Protein AF-A0A540KX93-F1 (afdb_monomer)

Structure (mmCIF, N/CA/C/O backbone):
data_AF-A0A540KX93-F1
#
_entry.id   AF-A0A540KX93-F1
#
loop_
_atom_site.group_PDB
_atom_site.id
_atom_site.type_symbol
_atom_site.label_atom_id
_atom_site.label_alt_id
_atom_site.label_comp_id
_atom_site.label_asym_id
_atom_site.label_entity_id
_atom_site.label_seq_id
_atom_site.pdbx_PDB_ins_code
_atom_site.Cartn_x
_atom_site.Cartn_y
_atom_site.Cartn_z
_atom_site.occupancy
_atom_site.B_iso_or_equiv
_atom_site.auth_seq_id
_atom_site.auth_comp_id
_atom_site.auth_asym_id
_atom_site.auth_atom_id
_atom_site.pdbx_PDB_model_num
ATOM 1 N N . MET A 1 1 ? 4.504 -2.813 11.043 1.00 60.38 1 MET A N 1
ATOM 2 C CA . MET A 1 1 ? 4.434 -1.355 11.320 1.00 60.38 1 MET A CA 1
ATOM 3 C C . MET A 1 1 ? 4.872 -0.937 12.728 1.00 60.38 1 MET A C 1
ATOM 5 O O . MET A 1 1 ? 5.355 0.173 12.864 1.00 60.38 1 MET A O 1
ATOM 9 N N . ARG A 1 2 ? 4.748 -1.765 13.782 1.00 57.59 2 ARG A N 1
ATOM 10 C CA . ARG A 1 2 ? 5.177 -1.377 15.150 1.00 57.59 2 ARG A CA 1
ATOM 11 C C . ARG A 1 2 ? 6.695 -1.444 15.397 1.00 57.59 2 ARG A C 1
ATOM 13 O O . ARG A 1 2 ? 7.155 -0.937 16.405 1.00 57.59 2 ARG A O 1
ATOM 20 N N . GLN A 1 3 ? 7.444 -2.074 14.492 1.00 59.44 3 GLN A N 1
ATOM 21 C CA . GLN A 1 3 ? 8.893 -2.293 14.592 1.00 59.44 3 GLN A CA 1
ATOM 22 C C . GLN A 1 3 ? 9.713 -1.350 13.693 1.00 59.44 3 GLN A C 1
ATOM 24 O O . GLN A 1 3 ? 10.919 -1.522 13.595 1.00 59.44 3 GLN A O 1
ATOM 29 N N . CYS A 1 4 ? 9.092 -0.353 13.040 1.00 64.62 4 CYS A N 1
ATOM 30 C CA . CYS A 1 4 ? 9.847 0.716 12.380 1.00 64.62 4 CYS A CA 1
ATOM 31 C C . CYS A 1 4 ? 10.400 1.652 13.466 1.00 64.62 4 CYS A C 1
ATOM 33 O O . CYS A 1 4 ? 9.611 2.386 14.061 1.00 64.62 4 CYS A O 1
ATOM 35 N N . PRO A 1 5 ? 11.720 1.675 13.726 1.00 57.06 5 PRO A N 1
ATOM 36 C CA . PRO A 1 5 ? 12.281 2.320 14.920 1.00 57.06 5 PRO A CA 1
ATOM 37 C C . PRO A 1 5 ? 12.123 3.845 14.952 1.00 57.06 5 PRO A C 1
ATOM 39 O O . PRO A 1 5 ? 12.374 4.473 15.972 1.00 57.06 5 PRO A O 1
ATOM 42 N N . ARG A 1 6 ? 11.747 4.451 13.819 1.00 59.22 6 ARG A N 1
ATOM 43 C CA . ARG A 1 6 ? 11.741 5.904 13.606 1.00 59.22 6 ARG A CA 1
ATOM 44 C C . ARG A 1 6 ? 10.355 6.550 13.605 1.00 59.22 6 ARG A C 1
ATOM 46 O O . ARG A 1 6 ? 10.266 7.752 13.388 1.00 59.22 6 ARG A O 1
ATOM 53 N N . LEU A 1 7 ? 9.293 5.774 13.818 1.00 69.06 7 LEU A N 1
ATOM 54 C CA . LEU A 1 7 ? 7.913 6.262 13.853 1.00 69.06 7 LEU A CA 1
ATOM 55 C C . LEU A 1 7 ? 7.234 5.744 15.121 1.00 69.06 7 LEU A C 1
ATOM 57 O O . LEU A 1 7 ? 6.776 4.600 15.172 1.00 69.06 7 LEU A O 1
ATOM 61 N N . GLU A 1 8 ? 7.153 6.590 16.149 1.00 73.44 8 GLU A N 1
ATOM 62 C CA . GLU A 1 8 ? 6.277 6.322 17.287 1.00 73.44 8 GLU A CA 1
ATOM 63 C C . GLU A 1 8 ? 4.822 6.450 16.835 1.00 73.44 8 GLU A C 1
ATOM 65 O O . GLU A 1 8 ? 4.239 7.529 16.773 1.00 73.44 8 GLU A O 1
ATOM 70 N N . MET A 1 9 ? 4.234 5.316 16.462 1.00 79.44 9 MET A N 1
ATOM 71 C CA . MET A 1 9 ? 2.825 5.266 16.102 1.00 79.44 9 MET A CA 1
ATOM 72 C C . MET A 1 9 ? 1.955 5.464 17.348 1.00 79.44 9 MET A C 1
ATOM 74 O O . MET A 1 9 ? 2.195 4.782 18.355 1.00 79.44 9 MET A O 1
ATOM 78 N N . PRO A 1 10 ? 0.887 6.280 17.269 1.00 87.25 10 PRO A N 1
ATOM 79 C CA . PRO A 1 10 ? -0.028 6.467 18.382 1.00 87.25 10 PRO A CA 1
ATOM 80 C C . PRO A 1 10 ? -0.584 5.124 18.873 1.00 87.25 10 PRO A C 1
ATOM 82 O O . PRO A 1 10 ? -0.803 4.162 18.112 1.00 87.25 10 PRO A O 1
ATOM 85 N N . ARG A 1 11 ? -0.758 5.039 20.193 1.00 88.75 11 ARG A N 1
ATOM 86 C CA . ARG A 1 11 ? -1.346 3.881 20.863 1.00 88.75 11 ARG A CA 1
ATOM 87 C C . ARG A 1 11 ? -2.799 4.196 21.174 1.00 88.75 11 ARG A C 1
ATOM 89 O O . ARG A 1 11 ? -3.074 5.118 21.925 1.00 88.75 11 ARG A O 1
ATOM 96 N N . PHE A 1 12 ? -3.701 3.387 20.635 1.00 92.62 12 PHE A N 1
ATOM 97 C CA . PHE A 1 12 ? -5.112 3.458 20.990 1.00 92.62 12 PHE A CA 1
ATOM 98 C C . PHE A 1 12 ? -5.329 2.984 22.429 1.00 92.62 12 PHE A C 1
ATOM 100 O O . PHE A 1 12 ? -4.820 1.923 22.829 1.00 92.62 12 PHE A O 1
ATOM 107 N N . SER A 1 13 ? -6.124 3.743 23.173 1.00 95.31 13 SER A N 1
ATOM 108 C CA . SER A 1 13 ? -6.693 3.347 24.456 1.00 95.31 13 SER A CA 1
ATOM 109 C C . SER A 1 13 ? -7.619 2.130 24.296 1.00 95.31 13 SER A C 1
ATOM 111 O O . SER A 1 13 ? -8.075 1.819 23.189 1.00 95.31 13 SER A O 1
ATOM 113 N N . PRO A 1 14 ? -7.931 1.407 25.386 1.00 96.38 14 PRO A N 1
ATOM 114 C CA . PRO A 1 14 ? -8.884 0.300 25.334 1.00 96.38 14 PRO A CA 1
ATOM 115 C C . PRO A 1 14 ? -10.252 0.708 24.772 1.00 96.38 14 PRO A C 1
ATOM 117 O O . PRO A 1 14 ? -10.835 -0.048 23.998 1.00 96.38 14 PRO A O 1
ATOM 120 N N . LYS A 1 15 ? -10.732 1.917 25.100 1.00 95.88 15 LYS A N 1
ATOM 121 C CA . LYS A 1 15 ? -12.039 2.400 24.643 1.00 95.88 15 LYS A CA 1
ATOM 122 C C . LYS A 1 15 ? -12.063 2.686 23.144 1.00 95.88 15 LYS A C 1
ATOM 124 O O . LYS A 1 15 ? -12.998 2.289 22.459 1.00 95.88 15 LYS A O 1
ATOM 129 N N . GLU A 1 16 ? -11.018 3.320 22.621 1.00 96.06 16 GLU A N 1
ATOM 130 C CA . GLU A 1 16 ? -10.893 3.574 21.180 1.00 96.06 16 GLU A CA 1
ATOM 131 C C . GLU A 1 16 ? -10.806 2.267 20.387 1.00 96.06 16 GLU A C 1
ATOM 133 O O . GLU A 1 16 ? -11.417 2.143 19.331 1.00 96.06 16 GLU A O 1
ATOM 138 N N . LYS A 1 17 ? -10.106 1.252 20.913 1.00 95.06 17 LYS A N 1
ATOM 139 C CA . LYS A 1 17 ? -10.059 -0.075 20.278 1.00 95.06 17 LYS A CA 1
ATOM 140 C C . LYS A 1 17 ? -11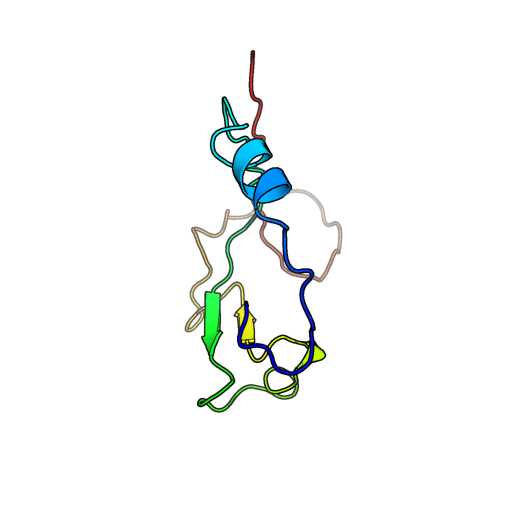.432 -0.732 20.204 1.00 95.06 17 LYS A C 1
ATOM 142 O O . LYS A 1 17 ? -11.726 -1.378 19.207 1.00 95.06 17 LYS A O 1
ATOM 147 N N . GLU A 1 18 ? -12.243 -0.597 21.250 1.00 95.50 18 GLU A N 1
ATOM 148 C CA . GLU A 1 18 ? -13.609 -1.123 21.266 1.00 95.50 18 GLU A CA 1
ATOM 149 C C . GLU A 1 18 ? -14.482 -0.431 20.214 1.00 95.50 18 GLU A C 1
ATOM 151 O O . GLU A 1 18 ? -15.187 -1.117 19.484 1.00 95.50 18 GLU A O 1
ATOM 156 N N . LEU A 1 19 ? -14.376 0.897 20.091 1.00 94.62 19 LEU A N 1
ATOM 157 C CA . LEU A 1 19 ? -15.118 1.678 19.096 1.00 94.62 19 LEU A CA 1
ATOM 158 C C . LEU A 1 19 ? -14.722 1.341 17.654 1.00 94.62 19 LEU A C 1
ATOM 160 O O . LEU A 1 19 ? -15.583 1.291 16.787 1.00 94.62 19 LEU A O 1
ATOM 164 N N . LEU A 1 20 ? -13.432 1.118 17.395 1.00 93.88 20 LEU A N 1
ATOM 165 C CA . LEU A 1 20 ? -12.921 0.806 16.054 1.00 93.88 20 LEU A CA 1
ATOM 166 C C . LEU A 1 20 ? -13.157 -0.655 15.648 1.00 93.88 20 LEU A C 1
ATOM 168 O O . LEU A 1 20 ? -13.129 -0.999 14.465 1.00 93.88 20 LEU A O 1
ATOM 172 N N . ARG A 1 21 ? -13.329 -1.559 16.616 1.00 92.69 21 ARG A N 1
ATOM 173 C CA . ARG A 1 21 ? -13.488 -2.985 16.330 1.00 92.69 21 ARG A CA 1
ATOM 174 C C . ARG A 1 21 ? -14.894 -3.249 15.797 1.00 92.69 21 ARG A C 1
ATOM 176 O O . ARG A 1 21 ? -15.859 -3.203 16.548 1.00 92.69 21 ARG A O 1
ATOM 183 N N . GLY A 1 22 ? -14.978 -3.627 14.523 1.00 90.75 22 GLY A N 1
ATOM 184 C CA . GLY A 1 22 ? -16.247 -3.967 13.874 1.00 90.75 22 GLY A CA 1
ATOM 185 C C . GLY A 1 22 ? -17.040 -2.754 13.388 1.00 90.75 22 GLY A C 1
ATOM 186 O O . GLY A 1 22 ? -18.206 -2.900 13.058 1.00 90.75 22 GLY A O 1
ATOM 187 N N . SER A 1 23 ? -16.423 -1.571 13.313 1.00 94.88 23 SER A N 1
ATOM 188 C CA . SER A 1 23 ? -17.068 -0.339 12.842 1.00 94.88 23 SER A CA 1
ATOM 189 C C . SER A 1 23 ? -17.104 -0.206 11.309 1.00 94.88 23 SER A C 1
ATOM 191 O O . SER A 1 23 ? -17.039 0.910 10.797 1.00 94.88 23 SER A O 1
ATOM 193 N N . ILE A 1 24 ? -17.086 -1.318 10.568 1.00 93.75 24 ILE A N 1
ATOM 194 C CA . ILE A 1 24 ? -16.998 -1.332 9.101 1.00 93.75 24 ILE A CA 1
ATOM 195 C C . ILE A 1 24 ? -18.059 -2.284 8.554 1.00 93.75 24 ILE A C 1
ATOM 197 O O . ILE A 1 24 ? -17.980 -3.486 8.797 1.00 93.75 24 ILE A O 1
ATOM 201 N N . ASP A 1 25 ? -18.989 -1.745 7.766 1.00 92.69 25 ASP A N 1
ATOM 202 C CA . ASP A 1 25 ? -20.036 -2.522 7.090 1.00 92.69 25 ASP A CA 1
ATOM 203 C C . ASP A 1 25 ? -19.586 -3.029 5.707 1.00 92.69 25 ASP A C 1
ATOM 205 O O . ASP A 1 25 ? -19.946 -4.126 5.286 1.00 92.69 25 ASP A O 1
ATOM 209 N N . PHE A 1 26 ? -18.759 -2.253 4.997 1.00 94.88 26 PHE A N 1
ATOM 210 C CA . PHE A 1 26 ? -18.164 -2.622 3.709 1.00 94.88 26 PHE A CA 1
ATOM 211 C C . PHE A 1 26 ? -16.812 -1.929 3.498 1.00 94.88 26 PHE A C 1
ATOM 213 O O . PHE A 1 26 ? -16.505 -0.917 4.128 1.00 94.88 26 PHE A O 1
ATOM 220 N N . ILE A 1 27 ? -15.999 -2.463 2.583 1.00 93.50 27 ILE A N 1
ATOM 221 C CA . ILE A 1 27 ? -14.692 -1.901 2.219 1.00 93.50 27 ILE A CA 1
ATOM 222 C C . ILE A 1 27 ? -14.685 -1.613 0.719 1.00 93.50 27 ILE A C 1
ATOM 224 O O . ILE A 1 27 ? -14.742 -2.531 -0.096 1.00 93.50 27 ILE A O 1
ATOM 228 N N . GLY A 1 28 ? -14.586 -0.336 0.354 1.00 93.31 28 GLY A N 1
ATOM 229 C CA . GLY A 1 28 ? -14.283 0.079 -1.014 1.00 93.31 28 GLY A CA 1
ATOM 230 C C . GLY A 1 28 ? -12.773 0.089 -1.241 1.00 93.31 28 GLY A C 1
ATOM 231 O O . GLY A 1 28 ? -12.042 0.739 -0.493 1.00 93.31 28 GLY A O 1
ATOM 232 N N . LEU A 1 29 ? -12.296 -0.621 -2.265 1.00 93.12 29 LEU A N 1
ATOM 2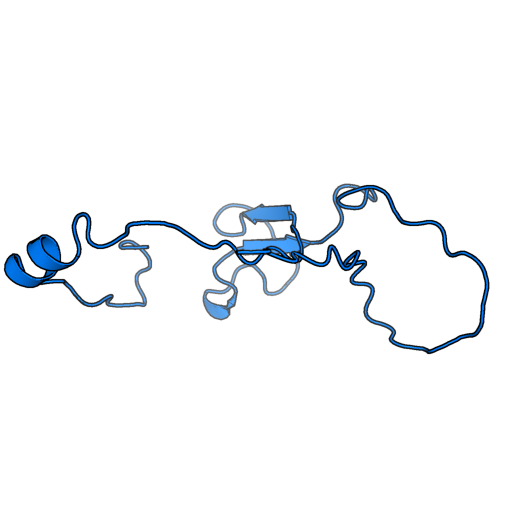33 C CA . LEU A 1 29 ? -10.883 -0.642 -2.646 1.00 93.12 29 LEU A CA 1
ATOM 234 C C . LEU A 1 29 ? -10.677 0.160 -3.931 1.00 93.12 29 LEU A C 1
ATOM 236 O O . LEU A 1 29 ? -11.199 -0.197 -4.984 1.00 93.12 29 LEU A O 1
ATOM 240 N N . ASN A 1 30 ? -9.865 1.212 -3.850 1.00 89.06 30 ASN A N 1
ATOM 241 C CA . ASN A 1 30 ? -9.383 1.916 -5.032 1.00 89.06 30 ASN A CA 1
ATOM 242 C C . ASN A 1 30 ? -8.139 1.192 -5.557 1.00 89.06 30 ASN A C 1
ATOM 244 O O . ASN A 1 30 ? -7.084 1.235 -4.921 1.00 89.06 30 ASN A O 1
ATOM 248 N N . HIS A 1 31 ? -8.256 0.530 -6.708 1.00 85.31 31 HIS A N 1
ATOM 249 C CA . HIS A 1 31 ? -7.145 -0.159 -7.366 1.00 85.31 31 HIS A CA 1
ATOM 250 C C . HIS A 1 31 ? -6.837 0.508 -8.707 1.00 85.31 31 HIS A C 1
ATOM 252 O O . HIS A 1 31 ? -7.731 0.729 -9.516 1.00 85.31 31 HIS A O 1
ATOM 258 N N . TYR A 1 32 ? -5.567 0.855 -8.913 1.00 81.38 32 TYR A N 1
ATOM 259 C CA . TYR A 1 32 ? -5.100 1.543 -10.123 1.00 81.38 32 TYR A CA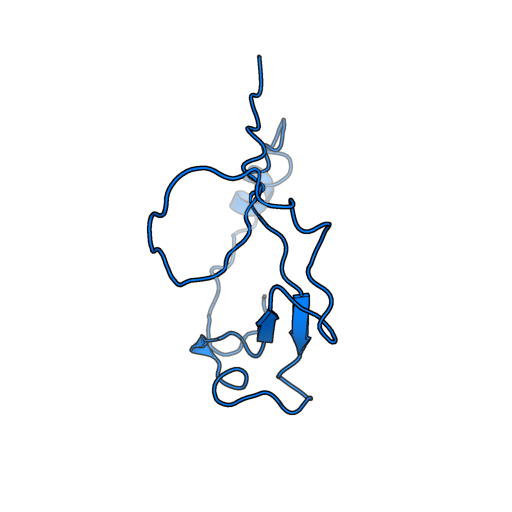 1
ATOM 260 C C . TYR A 1 32 ? -3.943 0.817 -10.802 1.00 81.38 32 TYR A C 1
ATOM 262 O O . TYR A 1 32 ? -3.797 0.865 -12.019 1.00 81.38 32 TYR A O 1
ATOM 270 N N . THR A 1 33 ? -3.067 0.198 -10.013 1.00 80.69 33 THR A N 1
ATOM 271 C CA . THR A 1 33 ? -1.853 -0.441 -10.509 1.00 80.69 33 THR A CA 1
ATOM 272 C C . THR A 1 33 ? -1.327 -1.436 -9.481 1.00 80.69 33 THR A C 1
ATOM 274 O O . THR A 1 33 ? -1.714 -1.409 -8.310 1.00 80.69 33 THR A O 1
ATOM 277 N N . THR A 1 34 ? -0.419 -2.291 -9.929 1.00 83.19 34 THR A N 1
ATOM 278 C CA . THR A 1 34 ? 0.320 -3.247 -9.111 1.00 83.19 34 THR A CA 1
ATOM 279 C C . THR A 1 34 ? 1.799 -3.093 -9.454 1.00 83.19 34 THR A C 1
ATOM 281 O O . THR A 1 34 ? 2.138 -2.865 -10.612 1.00 83.19 34 THR A O 1
ATOM 284 N N . LEU A 1 35 ? 2.678 -3.199 -8.455 1.00 86.88 35 LEU A N 1
ATOM 285 C CA . LEU A 1 35 ? 4.132 -3.113 -8.610 1.00 86.88 35 LEU A CA 1
ATOM 286 C C . LEU A 1 35 ? 4.791 -4.330 -7.958 1.00 86.88 35 LEU A C 1
ATOM 288 O O . LEU A 1 35 ? 4.319 -4.815 -6.928 1.00 86.88 35 LEU A O 1
ATOM 292 N N . TYR A 1 36 ? 5.911 -4.782 -8.512 1.00 85.06 36 TYR A N 1
ATOM 293 C CA . TYR A 1 36 ? 6.797 -5.720 -7.837 1.00 85.06 36 TYR A CA 1
ATOM 294 C C . TYR A 1 36 ? 7.531 -4.997 -6.716 1.00 85.06 36 TYR A C 1
ATOM 296 O O 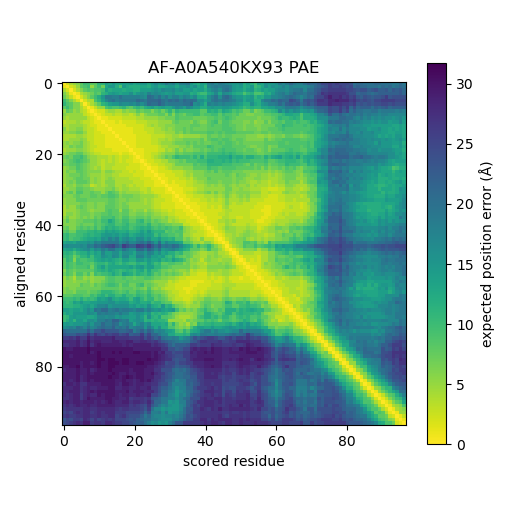. TYR A 1 36 ? 7.903 -3.834 -6.871 1.00 85.06 36 TYR A O 1
ATOM 304 N N . ALA A 1 37 ? 7.771 -5.696 -5.611 1.00 87.88 37 ALA A N 1
ATOM 305 C CA . ALA A 1 37 ? 8.531 -5.200 -4.475 1.00 87.88 37 ALA A CA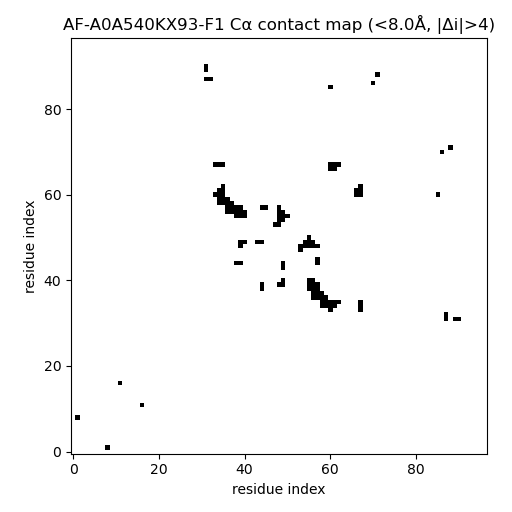 1
ATOM 306 C C . ALA A 1 37 ? 9.743 -6.103 -4.236 1.00 87.88 37 ALA A C 1
ATOM 308 O O . ALA A 1 37 ? 9.608 -7.323 -4.135 1.00 87.88 37 ALA A O 1
ATOM 309 N N . LYS A 1 38 ? 10.924 -5.498 -4.126 1.00 86.31 38 LYS A N 1
ATOM 310 C CA . LYS A 1 38 ? 12.171 -6.167 -3.759 1.00 86.31 38 LYS A CA 1
ATOM 311 C C . LYS A 1 38 ? 12.624 -5.661 -2.394 1.00 86.31 38 LYS A C 1
ATOM 313 O O . LYS A 1 38 ? 12.697 -4.450 -2.188 1.00 86.31 38 LYS A O 1
ATOM 318 N N . ASP A 1 39 ? 12.938 -6.588 -1.494 1.00 87.81 39 ASP A N 1
ATOM 319 C CA . ASP A 1 39 ? 13.512 -6.272 -0.184 1.00 87.81 39 ASP A CA 1
ATOM 320 C C . ASP A 1 39 ? 14.862 -5.561 -0.340 1.00 87.81 39 ASP A C 1
ATOM 322 O O . ASP A 1 39 ? 15.731 -6.049 -1.058 1.00 87.81 39 ASP A O 1
ATOM 326 N N . CYS A 1 40 ? 15.049 -4.436 0.345 1.00 87.56 40 CYS A N 1
ATOM 327 C CA . CYS A 1 40 ? 16.324 -3.719 0.423 1.00 87.56 40 CYS A CA 1
ATOM 328 C C . CYS A 1 40 ? 16.861 -3.642 1.854 1.00 87.56 40 CYS A C 1
ATOM 330 O O . CYS A 1 40 ? 17.767 -2.854 2.123 1.00 87.56 40 CYS A O 1
ATOM 332 N N . PHE A 1 41 ? 16.294 -4.412 2.786 1.00 84.62 41 PHE A N 1
ATOM 333 C CA . PHE A 1 41 ? 16.788 -4.472 4.154 1.00 84.62 41 PHE A CA 1
ATOM 334 C C . PHE A 1 41 ? 17.960 -5.453 4.277 1.00 84.62 41 PHE A C 1
ATOM 336 O O . PHE A 1 41 ? 18.972 -5.125 4.894 1.00 84.62 41 PHE A O 1
ATOM 343 N N . HIS A 1 42 ? 17.856 -6.632 3.651 1.00 84.19 42 HIS A N 1
ATOM 344 C CA . HIS A 1 42 ? 18.926 -7.641 3.648 1.00 84.19 42 HIS A CA 1
ATOM 345 C C . HIS A 1 42 ? 19.518 -7.919 2.261 1.00 84.19 42 HIS A C 1
ATOM 347 O O . HIS A 1 42 ? 20.472 -8.691 2.153 1.00 84.19 42 HIS A O 1
ATOM 353 N N . SER A 1 43 ? 18.968 -7.323 1.198 1.00 85.19 43 SER A N 1
ATOM 354 C CA . SER A 1 43 ? 19.409 -7.570 -0.178 1.00 85.19 43 SER A CA 1
ATOM 355 C C . SER A 1 43 ? 19.990 -6.314 -0.842 1.00 85.19 43 SER A C 1
ATOM 357 O O . SER A 1 43 ? 19.542 -5.203 -0.546 1.00 85.19 43 SER A O 1
ATOM 359 N N . PRO A 1 44 ? 20.973 -6.453 -1.756 1.00 83.81 44 PRO A N 1
ATOM 360 C CA . PRO A 1 44 ? 21.510 -5.319 -2.496 1.00 83.81 44 PRO A CA 1
ATOM 361 C C . PRO A 1 44 ? 20.433 -4.680 -3.373 1.00 83.81 44 PRO A C 1
ATOM 363 O O . PRO A 1 44 ? 19.798 -5.349 -4.203 1.00 83.81 44 PRO A O 1
ATOM 366 N N . CYS A 1 45 ? 20.276 -3.367 -3.240 1.00 81.38 45 CYS A N 1
ATOM 367 C CA . CYS A 1 45 ? 19.363 -2.585 -4.057 1.00 81.38 45 CYS A CA 1
ATOM 368 C C . CYS A 1 45 ? 20.093 -1.554 -4.919 1.00 81.38 45 CYS A C 1
ATOM 370 O O . CYS A 1 45 ? 21.143 -1.049 -4.519 1.00 81.38 45 CYS A O 1
ATOM 372 N N . PRO A 1 46 ? 19.542 -1.227 -6.106 1.00 76.69 46 PRO A N 1
ATOM 373 C CA . PRO A 1 46 ? 19.973 -0.059 -6.863 1.00 76.69 46 PRO A CA 1
ATOM 374 C C . PRO A 1 46 ? 19.913 1.190 -5.975 1.00 76.69 46 PRO A C 1
ATOM 376 O O . PRO A 1 46 ? 19.051 1.284 -5.096 1.00 76.69 46 PRO A O 1
ATOM 379 N N . SER A 1 47 ? 20.831 2.133 -6.200 1.00 71.75 47 SER A N 1
ATOM 380 C CA . SER A 1 47 ? 21.083 3.261 -5.299 1.00 71.75 47 SER A CA 1
ATOM 381 C C . SER A 1 47 ? 19.799 3.968 -4.841 1.00 71.75 47 SER A C 1
ATOM 383 O O . SER A 1 47 ? 19.044 4.498 -5.659 1.00 71.75 47 SER A O 1
ATOM 385 N N . GLY A 1 48 ? 19.574 3.996 -3.521 1.00 71.44 48 GLY A N 1
ATOM 386 C CA . GLY A 1 48 ? 18.518 4.769 -2.863 1.00 71.44 48 GLY A CA 1
ATOM 387 C C . GLY A 1 48 ? 17.340 3.963 -2.307 1.00 71.44 48 GLY A C 1
ATOM 388 O O . GLY A 1 48 ? 16.539 4.533 -1.563 1.00 71.44 48 GLY A O 1
ATOM 389 N N . GLY A 1 49 ? 17.211 2.671 -2.637 1.00 76.44 49 GLY A N 1
ATOM 390 C CA . GLY A 1 49 ? 16.165 1.787 -2.089 1.00 76.44 49 GLY A CA 1
ATOM 391 C C . GLY A 1 49 ? 16.431 1.300 -0.658 1.00 76.44 49 GLY A C 1
ATOM 392 O O . GLY A 1 49 ? 15.509 0.896 0.039 1.00 76.44 49 GLY A O 1
ATOM 393 N N . ASP A 1 50 ? 17.677 1.392 -0.206 1.00 77.12 50 ASP A N 1
ATOM 394 C CA . ASP A 1 50 ? 18.224 0.964 1.088 1.00 77.12 50 ASP A CA 1
ATOM 395 C C . ASP A 1 50 ? 18.163 2.058 2.174 1.00 77.12 50 ASP A C 1
ATOM 397 O O . ASP A 1 50 ? 18.807 1.971 3.220 1.00 77.12 50 ASP A O 1
ATOM 401 N N . HIS A 1 51 ? 17.391 3.122 1.945 1.00 77.44 51 HIS A N 1
ATOM 402 C CA . HIS A 1 51 ? 17.225 4.218 2.896 1.00 77.44 51 HIS A C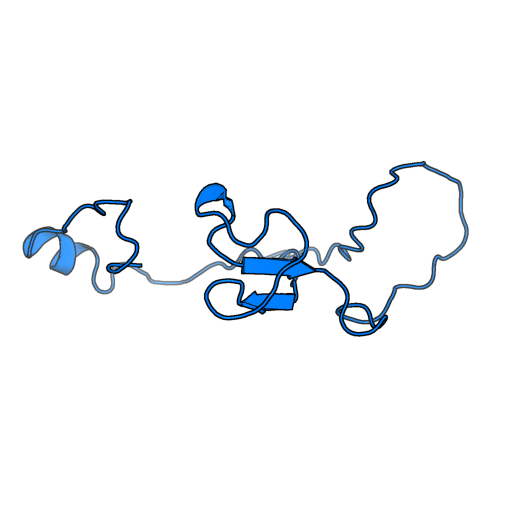A 1
ATOM 403 C C . HIS A 1 51 ? 15.808 4.269 3.465 1.00 77.44 51 HIS A C 1
ATOM 405 O O . HIS A 1 51 ? 14.818 4.045 2.766 1.00 77.44 51 HIS A O 1
ATOM 411 N N . ALA A 1 52 ? 15.698 4.670 4.735 1.00 75.62 52 ALA A N 1
ATOM 412 C CA . ALA A 1 52 ? 14.431 4.719 5.466 1.00 75.62 52 ALA A CA 1
ATOM 413 C C . ALA A 1 52 ? 13.344 5.575 4.787 1.00 75.62 52 ALA A C 1
ATOM 415 O O . ALA A 1 52 ? 12.166 5.260 4.910 1.00 75.62 52 ALA A O 1
ATOM 416 N N . ILE A 1 53 ? 13.725 6.617 4.036 1.00 77.88 53 ILE A N 1
ATOM 417 C CA . ILE A 1 53 ? 12.786 7.471 3.283 1.00 77.88 53 ILE A CA 1
ATOM 418 C C . ILE A 1 53 ? 12.035 6.665 2.212 1.00 77.88 53 ILE A C 1
ATOM 420 O O . ILE A 1 53 ? 10.868 6.938 1.945 1.00 77.88 53 ILE A O 1
ATOM 424 N N . ARG A 1 54 ? 12.683 5.651 1.626 1.00 77.62 54 ARG A N 1
ATOM 425 C CA . ARG A 1 54 ? 12.070 4.725 0.663 1.00 77.62 54 ARG A CA 1
ATOM 426 C C . ARG A 1 54 ? 11.536 3.445 1.308 1.00 77.62 54 ARG A C 1
ATOM 428 O O . ARG A 1 54 ? 11.040 2.578 0.604 1.00 77.62 54 ARG A O 1
ATOM 435 N N . GLY A 1 55 ? 11.618 3.325 2.634 1.00 81.50 55 GLY A N 1
ATOM 436 C CA . GLY A 1 55 ? 11.063 2.193 3.374 1.00 81.50 55 GLY A CA 1
ATOM 437 C C . GLY A 1 55 ? 11.817 0.873 3.205 1.00 81.50 55 GLY A C 1
ATOM 438 O O . GLY A 1 55 ? 11.226 -0.166 3.477 1.00 81.50 55 GLY A O 1
ATOM 439 N N . TYR A 1 56 ? 13.089 0.898 2.784 1.00 87.00 56 TYR A N 1
ATOM 440 C CA . TYR A 1 56 ? 13.889 -0.312 2.529 1.00 87.00 56 TYR A CA 1
ATOM 441 C C . TYR A 1 56 ? 13.249 -1.263 1.503 1.00 87.00 56 TYR A C 1
ATOM 443 O O . TYR A 1 56 ? 13.342 -2.483 1.625 1.00 87.00 56 TYR A O 1
ATOM 451 N N . VAL A 1 57 ? 12.592 -0.709 0.483 1.00 86.94 57 VAL A N 1
ATOM 452 C CA . VAL A 1 57 ? 11.969 -1.471 -0.601 1.00 86.94 57 VAL A CA 1
ATOM 453 C C . VAL A 1 57 ? 12.237 -0.790 -1.937 1.00 86.94 57 VAL A C 1
ATOM 455 O O . VAL A 1 57 ? 12.177 0.435 -2.058 1.00 86.94 57 VAL A O 1
ATOM 458 N N . ASN A 1 58 ? 12.515 -1.591 -2.962 1.00 87.06 58 ASN A N 1
ATOM 459 C CA . ASN A 1 58 ? 12.560 -1.126 -4.342 1.00 87.06 58 ASN A CA 1
ATOM 460 C C . ASN A 1 58 ? 11.316 -1.619 -5.082 1.00 87.06 58 ASN A C 1
ATOM 462 O O . ASN A 1 58 ? 11.002 -2.808 -5.017 1.00 87.06 58 ASN A O 1
ATOM 466 N N . THR A 1 59 ? 10.625 -0.726 -5.791 1.00 85.75 59 THR A N 1
ATOM 467 C CA . THR A 1 59 ? 9.415 -1.064 -6.546 1.00 85.75 59 THR A CA 1
ATOM 468 C C . THR A 1 59 ? 9.601 -0.863 -8.044 1.00 85.75 59 THR A C 1
ATOM 470 O O . THR A 1 59 ? 10.242 0.091 -8.483 1.00 85.75 59 THR A O 1
ATOM 473 N N . THR A 1 60 ? 9.061 -1.779 -8.848 1.00 83.50 60 THR A N 1
ATOM 474 C CA . THR A 1 60 ? 9.181 -1.746 -10.315 1.00 83.50 60 THR A CA 1
ATOM 475 C C . THR A 1 60 ? 7.942 -2.338 -10.982 1.00 83.50 60 THR A C 1
ATOM 477 O O . THR A 1 60 ? 7.307 -3.239 -10.440 1.00 83.50 60 THR A O 1
ATOM 480 N N . GLY A 1 61 ? 7.594 -1.828 -12.165 1.00 81.00 61 GLY A N 1
ATOM 481 C CA . GLY A 1 61 ? 6.549 -2.390 -13.029 1.00 81.00 61 GLY A CA 1
ATOM 482 C C . GLY A 1 61 ? 7.019 -3.567 -13.891 1.00 81.00 61 GLY A C 1
ATOM 483 O O . GLY A 1 61 ? 6.230 -4.103 -14.660 1.00 81.00 61 GLY A O 1
ATOM 484 N N . HIS A 1 62 ? 8.297 -3.940 -13.787 1.00 80.25 62 HIS A N 1
ATOM 485 C CA . HIS A 1 62 ? 8.934 -4.955 -14.622 1.00 80.25 62 HIS A CA 1
ATOM 486 C C . HIS A 1 62 ? 9.776 -5.896 -13.767 1.00 80.25 62 HIS A C 1
ATOM 488 O O . HIS A 1 62 ? 10.466 -5.439 -12.850 1.00 80.25 62 HIS A O 1
ATOM 494 N N . TRP A 1 63 ? 9.751 -7.179 -14.097 1.00 77.38 63 TRP A N 1
ATOM 495 C CA . TRP A 1 63 ? 10.589 -8.211 -13.502 1.00 77.38 63 TRP A CA 1
ATOM 496 C C . TRP A 1 63 ? 11.215 -9.023 -14.632 1.00 77.38 63 TRP A C 1
ATOM 498 O O . TRP A 1 63 ? 10.479 -9.517 -15.478 1.00 77.38 63 TRP A O 1
ATOM 508 N N . ASP A 1 64 ? 12.548 -9.093 -14.681 1.00 78.25 64 ASP A N 1
ATOM 509 C CA . ASP A 1 64 ? 13.316 -9.758 -15.748 1.00 78.25 64 ASP A CA 1
ATOM 510 C C . ASP A 1 64 ? 12.776 -9.454 -17.162 1.00 78.25 64 ASP A C 1
ATOM 512 O O . ASP A 1 64 ? 12.416 -10.347 -17.924 1.00 78.25 64 ASP A O 1
ATOM 516 N N . ASP A 1 65 ? 12.653 -8.158 -17.476 1.00 74.44 65 ASP A N 1
ATOM 517 C CA . ASP A 1 65 ? 12.117 -7.603 -18.733 1.00 74.44 65 ASP A CA 1
ATOM 518 C C . ASP A 1 65 ? 10.640 -7.925 -19.048 1.00 74.44 65 ASP A C 1
ATOM 520 O O . ASP A 1 65 ? 10.091 -7.424 -20.033 1.00 74.44 65 ASP A O 1
ATOM 524 N N . ALA A 1 66 ? 9.944 -8.665 -18.182 1.00 80.31 66 ALA A N 1
ATOM 525 C CA . ALA A 1 66 ? 8.504 -8.882 -18.262 1.00 80.31 66 ALA A CA 1
ATOM 526 C C . ALA A 1 66 ? 7.738 -7.799 -17.483 1.00 80.31 66 ALA A C 1
ATOM 528 O O . ALA A 1 66 ? 7.979 -7.564 -16.296 1.00 80.31 66 ALA A O 1
ATOM 529 N N . ALA A 1 67 ? 6.789 -7.135 -18.146 1.00 76.62 67 ALA A N 1
ATOM 530 C CA . ALA A 1 67 ? 5.897 -6.174 -17.506 1.00 76.62 67 ALA A CA 1
ATOM 531 C C . ALA A 1 67 ? 4.882 -6.868 -16.581 1.00 76.62 67 ALA A C 1
ATOM 533 O O . ALA A 1 67 ? 4.545 -8.041 -16.749 1.00 76.62 67 ALA A O 1
ATOM 534 N N . ILE A 1 68 ? 4.372 -6.126 -15.598 1.00 75.25 68 ILE A N 1
ATOM 535 C CA . ILE A 1 68 ? 3.211 -6.557 -14.817 1.00 75.25 68 ILE A CA 1
ATOM 536 C C . ILE A 1 68 ? 1.969 -6.451 -15.699 1.00 75.25 68 ILE A C 1
ATOM 538 O O . ILE A 1 68 ? 1.523 -5.351 -16.020 1.00 75.25 68 ILE A O 1
ATOM 542 N N . GLY A 1 69 ? 1.396 -7.606 -16.031 1.00 72.31 69 GLY A N 1
ATOM 543 C CA . GLY A 1 69 ? 0.235 -7.705 -16.910 1.00 72.31 69 GLY A CA 1
ATOM 544 C C . GLY A 1 69 ? 0.601 -7.688 -18.395 1.00 72.31 69 GLY A C 1
ATOM 545 O O . GLY A 1 69 ? 1.765 -7.594 -18.778 1.00 72.31 69 GLY A O 1
ATOM 546 N N . GLU A 1 70 ? -0.418 -7.820 -19.239 1.00 71.00 70 GLU A N 1
ATOM 547 C CA . GLU A 1 70 ? -0.266 -7.751 -20.691 1.00 71.00 70 GLU A CA 1
ATOM 548 C C . GLU A 1 70 ? -0.094 -6.290 -21.133 1.00 71.00 70 GLU A C 1
ATOM 550 O O . GLU A 1 70 ? -0.827 -5.401 -20.693 1.00 71.00 70 GLU A O 1
ATOM 555 N N . LEU A 1 71 ? 0.900 -6.030 -21.987 1.00 61.41 71 LEU A N 1
ATOM 556 C CA . LEU A 1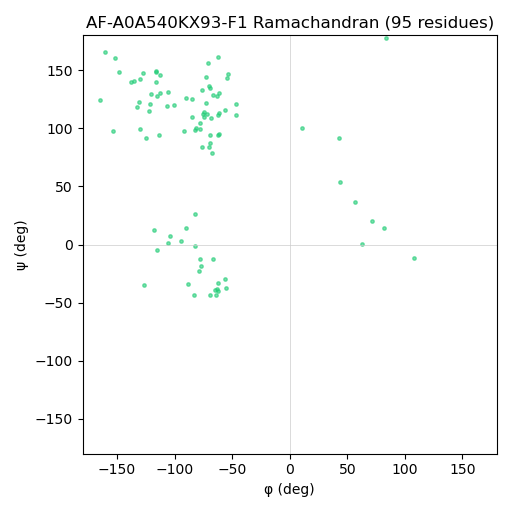 71 ? 1.095 -4.711 -22.580 1.00 61.41 71 LEU A CA 1
ATOM 557 C C . LEU A 1 71 ? 0.023 -4.499 -23.645 1.00 61.41 71 LEU A C 1
ATOM 559 O O . LEU A 1 71 ? 0.037 -5.169 -24.675 1.00 61.41 71 LEU A O 1
ATOM 563 N N . ASP A 1 72 ? -0.877 -3.547 -23.412 1.00 52.41 72 ASP A N 1
ATOM 564 C CA . ASP A 1 72 ? -1.884 -3.180 -24.401 1.00 52.41 72 ASP A CA 1
ATOM 565 C C . ASP A 1 72 ? -1.173 -2.656 -25.662 1.00 52.41 72 ASP A C 1
ATOM 567 O O . ASP A 1 72 ? -0.459 -1.644 -25.628 1.00 52.41 72 ASP A O 1
ATOM 571 N N . THR A 1 73 ? -1.271 -3.393 -26.771 1.00 42.56 73 THR A N 1
ATOM 572 C CA . THR A 1 73 ? -0.601 -3.006 -28.015 1.00 42.56 73 THR A CA 1
ATOM 573 C C . THR A 1 73 ? -1.229 -1.716 -28.535 1.00 42.56 73 THR A C 1
ATOM 575 O O . THR A 1 73 ? -2.449 -1.652 -28.687 1.00 42.56 73 THR A O 1
ATOM 578 N N . PRO A 1 74 ? -0.442 -0.672 -28.846 1.00 45.81 74 PRO A N 1
ATOM 579 C CA . PRO A 1 74 ? -1.009 0.621 -29.184 1.00 45.81 74 PRO A CA 1
ATOM 580 C C . PRO A 1 74 ? -1.733 0.546 -30.531 1.00 45.81 74 PRO A C 1
ATOM 582 O O . PRO A 1 74 ? -1.106 0.490 -31.594 1.00 45.81 74 PRO A O 1
ATOM 585 N N . HIS A 1 75 ? -3.065 0.617 -30.505 1.00 42.38 75 HIS A N 1
ATOM 586 C CA . HIS A 1 75 ? -3.834 0.990 -31.684 1.00 42.38 75 HIS A CA 1
ATOM 587 C C . HIS A 1 75 ? -3.443 2.423 -32.073 1.00 42.38 75 HIS A C 1
ATOM 589 O O . HIS A 1 75 ? -3.661 3.391 -31.347 1.00 42.38 75 HIS A O 1
ATOM 595 N N . ARG A 1 76 ? -2.761 2.522 -33.217 1.00 44.94 76 ARG A N 1
ATOM 596 C CA . ARG A 1 76 ? -2.210 3.738 -33.824 1.00 44.94 76 ARG A CA 1
ATOM 597 C C . ARG A 1 76 ? -3.246 4.874 -33.820 1.00 44.94 76 ARG A C 1
ATOM 599 O O . ARG A 1 76 ? -4.174 4.794 -34.605 1.00 44.94 76 ARG A O 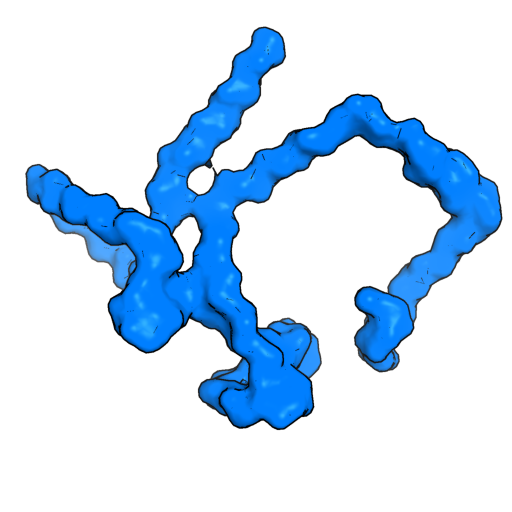1
ATOM 606 N N . HIS A 1 77 ? -3.039 5.941 -33.040 1.00 36.22 77 HIS A N 1
ATOM 607 C CA . HIS A 1 77 ? -3.306 7.331 -33.454 1.00 36.22 77 HIS A CA 1
ATOM 608 C C . HIS A 1 77 ? -2.641 8.369 -32.518 1.00 36.22 77 HIS A C 1
ATOM 610 O O . HIS A 1 77 ? -2.827 8.372 -31.311 1.00 36.22 77 HIS A O 1
ATOM 616 N N . HIS A 1 78 ? -1.839 9.241 -33.145 1.00 32.91 78 HIS A N 1
ATOM 617 C CA . HIS A 1 78 ? -1.318 10.554 -32.725 1.00 32.91 78 HIS A CA 1
ATOM 618 C C . HIS A 1 78 ? -0.790 10.785 -31.289 1.00 32.91 78 HIS A C 1
ATOM 620 O O . HIS A 1 78 ? -1.469 11.276 -30.398 1.00 32.91 78 HIS A O 1
ATOM 626 N N . ARG A 1 79 ? 0.529 10.573 -31.172 1.00 34.34 79 ARG A N 1
ATOM 627 C CA . ARG A 1 79 ? 1.554 11.331 -30.420 1.00 34.34 79 ARG A CA 1
ATOM 628 C C . ARG A 1 79 ? 1.054 12.412 -29.435 1.00 34.34 79 ARG A C 1
ATOM 630 O O . ARG A 1 79 ? 0.918 13.573 -29.808 1.00 34.34 79 ARG A O 1
ATOM 637 N N . MET A 1 80 ? 1.024 12.055 -28.151 1.00 27.81 80 MET A N 1
ATOM 638 C CA . MET A 1 80 ? 1.310 12.959 -27.031 1.00 27.81 80 MET A CA 1
ATOM 639 C C . MET A 1 80 ? 2.491 12.379 -26.243 1.00 27.81 80 MET A C 1
ATOM 641 O O . MET A 1 80 ? 2.453 11.235 -25.800 1.00 27.81 80 MET A O 1
ATOM 645 N N . ASN A 1 81 ? 3.582 13.140 -26.130 1.00 30.78 81 ASN A N 1
ATOM 646 C CA . ASN A 1 81 ? 4.773 12.723 -25.391 1.00 30.78 81 ASN A CA 1
ATOM 647 C C . ASN A 1 81 ? 4.573 12.999 -23.894 1.00 30.78 81 ASN A C 1
ATOM 649 O O . ASN A 1 81 ? 4.832 14.110 -23.440 1.00 30.78 81 ASN A O 1
ATOM 653 N N . TYR A 1 82 ? 4.196 11.980 -23.127 1.00 28.89 82 TYR A N 1
ATOM 654 C CA . TYR A 1 82 ? 4.508 11.894 -21.700 1.00 28.89 82 TYR A CA 1
ATOM 655 C C . TYR A 1 82 ? 5.467 10.715 -21.509 1.00 28.89 82 TYR A C 1
ATOM 657 O O . TYR A 1 82 ? 5.083 9.551 -21.429 1.00 28.89 82 TYR A O 1
ATOM 665 N N . LYS A 1 83 ? 6.771 11.011 -21.515 1.00 35.06 83 LYS A N 1
ATOM 666 C CA . LYS A 1 83 ? 7.803 10.039 -21.144 1.00 35.06 83 LYS A CA 1
ATOM 667 C C . LYS A 1 83 ? 7.830 9.892 -19.622 1.00 35.06 83 LYS A C 1
ATOM 669 O O . LYS A 1 83 ? 8.663 10.493 -18.959 1.00 35.06 83 LYS A O 1
ATOM 674 N N . THR A 1 84 ? 6.950 9.048 -19.111 1.00 31.23 84 THR A N 1
ATOM 675 C CA . THR A 1 84 ? 7.147 8.242 -17.901 1.00 31.23 84 THR A CA 1
ATOM 676 C C . THR A 1 84 ? 6.245 7.035 -18.092 1.00 31.23 84 THR A C 1
ATOM 678 O O . THR A 1 84 ? 5.031 7.123 -17.946 1.00 31.23 84 THR A O 1
ATOM 681 N N . GLY A 1 85 ? 6.841 5.934 -18.556 1.00 36.56 85 GLY A N 1
ATOM 682 C CA . GLY A 1 85 ? 6.140 4.689 -18.844 1.00 36.56 85 GLY A CA 1
ATOM 683 C C . GLY A 1 85 ? 5.519 4.125 -17.574 1.00 36.56 85 GLY A C 1
ATOM 684 O O . GLY A 1 85 ? 6.181 3.436 -16.807 1.00 36.56 85 GLY A O 1
ATOM 685 N N . ILE A 1 86 ? 4.252 4.450 -17.360 1.00 41.47 86 ILE A N 1
ATOM 686 C CA . ILE A 1 86 ? 3.369 3.796 -16.408 1.00 41.47 86 ILE A CA 1
ATOM 687 C C . ILE A 1 86 ? 2.173 3.380 -17.252 1.00 41.47 86 ILE A C 1
ATOM 689 O O . ILE A 1 86 ? 1.265 4.168 -17.508 1.00 41.47 86 ILE A O 1
ATOM 693 N N . GLY A 1 87 ? 2.228 2.158 -17.778 1.00 35.94 87 GLY A N 1
ATOM 694 C CA . GLY A 1 87 ? 1.070 1.510 -18.376 1.00 35.94 87 GLY A CA 1
ATOM 695 C C . GLY A 1 87 ? 0.059 1.204 -17.278 1.00 35.94 87 GLY A C 1
ATOM 696 O O . GLY A 1 87 ? 0.006 0.090 -16.776 1.00 35.94 87 GLY A O 1
ATOM 697 N N . SER A 1 88 ? -0.707 2.203 -16.849 1.00 40.47 88 SER A N 1
ATOM 698 C CA . SER A 1 88 ? -1.924 1.980 -16.079 1.00 40.47 88 SER A CA 1
ATOM 699 C C . SER A 1 88 ? -3.072 1.905 -17.076 1.00 40.47 88 SER A C 1
ATOM 701 O O . SER A 1 88 ? -3.563 2.935 -17.541 1.00 40.47 88 SER A O 1
ATOM 703 N N . SER A 1 89 ? -3.474 0.687 -17.437 1.00 38.94 89 SER A N 1
ATOM 704 C CA . SER A 1 89 ? -4.775 0.468 -18.062 1.00 38.94 89 SER A CA 1
ATOM 705 C C . SER A 1 89 ? -5.837 1.027 -17.112 1.00 38.94 89 SER A C 1
ATOM 707 O O . SER A 1 89 ? -5.950 0.594 -15.963 1.00 38.94 89 SER A O 1
ATOM 709 N N . PHE A 1 90 ? -6.555 2.064 -17.549 1.00 43.69 90 PHE A N 1
ATOM 710 C CA . PHE A 1 90 ? -7.628 2.679 -16.776 1.00 43.69 90 PHE A CA 1
ATOM 711 C C . PHE A 1 90 ? -8.795 1.694 -16.689 1.00 43.69 90 PHE A C 1
ATOM 713 O O . PHE A 1 90 ? -9.723 1.739 -17.495 1.00 43.69 90 PHE A O 1
ATOM 720 N N . THR A 1 91 ? -8.784 0.810 -15.692 1.00 36.72 91 THR A N 1
ATOM 721 C CA . THR A 1 91 ? -9.992 0.055 -15.360 1.00 36.72 91 THR A CA 1
ATOM 722 C C . THR A 1 91 ? -10.895 0.988 -14.567 1.00 36.72 91 THR A C 1
ATOM 724 O O . THR A 1 91 ? -10.683 1.252 -13.385 1.00 36.72 91 THR A O 1
ATOM 727 N N . LYS A 1 92 ? -11.880 1.563 -15.254 1.00 33.16 92 LYS A N 1
ATOM 728 C CA . LYS A 1 92 ? -12.935 2.382 -14.660 1.00 33.16 92 LYS A CA 1
ATOM 729 C C . LYS A 1 92 ? -13.726 1.508 -13.681 1.00 33.16 92 LYS A C 1
ATOM 731 O O . LYS A 1 92 ? -14.651 0.814 -14.091 1.00 33.16 92 LYS A O 1
ATOM 736 N N . ALA A 1 93 ? -13.391 1.542 -12.393 1.00 40.44 93 ALA A N 1
ATOM 737 C CA . ALA A 1 93 ? -14.250 0.992 -11.350 1.00 40.44 93 ALA A CA 1
ATOM 738 C C . ALA A 1 93 ? -15.488 1.896 -11.220 1.00 40.44 93 ALA A C 1
ATOM 740 O O . ALA A 1 93 ? -15.527 2.832 -10.428 1.00 40.44 93 ALA A O 1
ATOM 741 N N . THR A 1 94 ? -16.488 1.668 -12.074 1.00 34.81 94 THR A N 1
ATOM 742 C CA . THR A 1 94 ? -17.835 2.199 -11.854 1.00 34.81 94 THR A CA 1
ATOM 743 C C . THR A 1 94 ? -18.518 1.257 -10.872 1.00 34.81 94 THR A C 1
ATOM 745 O O . THR A 1 94 ? -18.960 0.181 -11.261 1.00 34.81 94 THR A O 1
ATOM 748 N N . LEU A 1 95 ? -18.576 1.641 -9.599 1.00 41.72 95 LEU A N 1
ATOM 749 C CA . LEU A 1 95 ? -19.547 1.068 -8.672 1.00 41.72 95 LEU A CA 1
ATOM 750 C C . LEU A 1 95 ? -20.893 1.746 -8.958 1.00 41.72 95 LEU A C 1
ATOM 752 O O . LEU A 1 95 ? -21.080 2.919 -8.641 1.00 41.72 95 LEU A O 1
ATOM 756 N N . LEU A 1 96 ? -21.793 1.021 -9.627 1.00 35.56 96 LEU A N 1
ATOM 757 C CA . LEU A 1 96 ? -23.226 1.300 -9.561 1.00 35.56 96 LEU A CA 1
ATOM 758 C C . LEU A 1 96 ? -23.693 0.850 -8.171 1.00 35.56 96 LEU A C 1
ATOM 760 O O . LEU A 1 96 ? -23.479 -0.309 -7.811 1.00 35.56 96 LEU A O 1
ATOM 764 N N . PHE A 1 97 ? -24.261 1.778 -7.403 1.00 49.06 97 PHE A N 1
ATOM 765 C CA . PHE A 1 97 ? -25.132 1.446 -6.276 1.00 49.06 97 PHE A CA 1
ATOM 766 C C . PHE A 1 97 ? -26.520 1.092 -6.809 1.00 49.06 97 PHE A C 1
ATOM 768 O O . PHE A 1 97 ? -26.939 1.742 -7.797 1.00 49.06 97 PHE A O 1
#

Solvent-accessible surface area (backbone atoms only — not comparable to full-atom values): 6943 Å² total; per-residue (Å²): 122,91,79,48,92,87,54,92,70,86,78,78,52,75,67,56,49,57,63,62,59,82,72,65,95,76,82,88,81,92,77,68,78,76,68,51,78,41,68,16,78,92,41,95,53,70,93,69,18,63,33,76,94,48,65,26,37,39,74,36,57,55,56,95,91,39,58,74,68,85,79,81,75,80,79,87,76,83,94,76,94,72,94,67,96,69,90,56,70,83,69,79,83,76,81,79,129

Organism: Malus baccata (NCBI:txid106549)

Radius of gyration: 20.01 Å; Cα contacts (8 Å, |Δi|>4)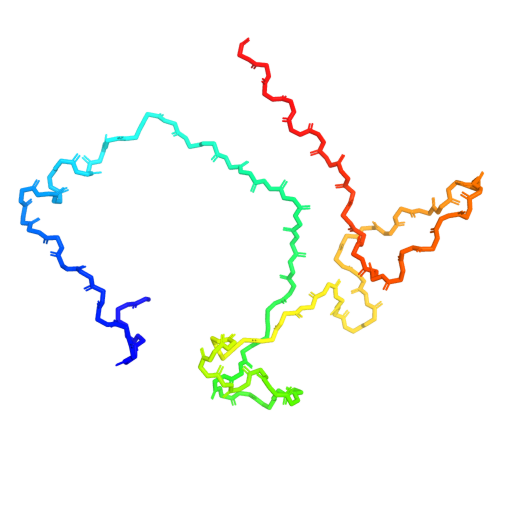: 61; chains: 1; bounding box: 47×23×59 Å

Secondary structure (DSSP, 8-state):
-TT-TT--PPPPPHHHHHHHTT--S----------EEEE-SSS--STTTTSGGGTTEEEESEETTEESS--------------S-------------

Sequence (97 aa):
MRQCPRLEMPRFSPKEKELLRGSIDFIGLNHYTTLYAKDCFHSPCPSGGDHAIRGYVNTTGHWDDAAIGELDTPHRHHRMNYKTGIGSSFTKATLLF

Mean predicted aligned error: 13.75 Å

pLDDT: mean 70.38, std 21.6, range [27.81, 96.38]

InterPro domains:
  IPR017853 Glycoside hydrolase superfamily [SSF51445] (9-61)

Foldseek 3Di:
DCPPPPDPDDDDDPVRCVVPVPVDPDDDDDDFDDWDKDAQCPDDDDPPCVDVVNPRIDIHQDDPNHGDDDDDDDPDDDDDDDPDDDPGPPPPPDDDD